Protein AF-A0A7J4XGT9-F1 (afdb_monomer_lite)

Organism: NCBI:txid291644

pLDDT: mean 77.12, std 11.92, range [57.31, 95.88]

Foldseek 3Di:
DPPDDDPPDDDDPCVVDCPSDPPDPPDDDPDVVVVVVPPVVCPPPDDDDPVVVVVVVVVVVVVVVVVVD

Sequence (69 aa):
MDDMINRNAPIAEENIDPNGRPAIDKFEEWSEEVSERTDTGYKDQKVKSKKEREKRIKEIDEVIKEDLD

Secondary structure (DSSP, 8-state):
------TTSPPPGGGT-TTTS-----S-S--HHHHHT---S-TT-PPPPHHHHHHHHHHHHHHHHHHH-

Radius of gyration: 27.65 Å; chains: 1; bounding box: 52×35×70 Å

Structure (mmCIF, N/CA/C/O backbone):
data_AF-A0A7J4XGT9-F1
#
_entry.id   AF-A0A7J4XGT9-F1
#
loop_
_atom_site.group_PDB
_atom_site.id
_atom_site.type_symbol
_atom_site.label_atom_id
_atom_site.label_alt_id
_atom_site.label_comp_id
_atom_site.label_asym_id
_atom_site.label_entity_id
_atom_site.label_seq_id
_atom_site.pdbx_PDB_ins_code
_atom_site.Cartn_x
_atom_site.Cartn_y
_atom_site.Cartn_z
_atom_site.occupancy
_atom_site.B_iso_or_equiv
_atom_site.auth_seq_id
_atom_site.auth_comp_id
_atom_site.auth_asym_id
_atom_site.auth_atom_id
_atom_site.pdbx_PDB_model_num
ATOM 1 N N . MET A 1 1 ? 9.674 -7.398 -47.509 1.00 68.38 1 MET A N 1
ATOM 2 C CA . MET A 1 1 ? 10.158 -8.727 -47.092 1.00 68.38 1 MET A CA 1
ATOM 3 C C . MET A 1 1 ? 9.835 -8.789 -45.619 1.00 68.38 1 MET A C 1
ATOM 5 O O . MET A 1 1 ? 10.264 -7.878 -44.928 1.00 68.38 1 MET A O 1
ATOM 9 N N . ASP A 1 2 ? 8.981 -9.711 -45.177 1.00 67.19 2 ASP A N 1
ATOM 10 C CA . ASP A 1 2 ? 8.715 -9.854 -43.743 1.00 67.19 2 ASP A CA 1
ATOM 11 C C . ASP A 1 2 ? 10.025 -10.233 -43.051 1.00 67.19 2 ASP A C 1
ATOM 13 O O . ASP A 1 2 ? 10.700 -11.165 -43.500 1.00 67.19 2 ASP A O 1
ATOM 17 N N . ASP A 1 3 ? 10.400 -9.497 -42.005 1.00 74.69 3 ASP A N 1
ATOM 18 C CA . ASP A 1 3 ? 11.570 -9.796 -41.180 1.00 74.69 3 ASP A CA 1
ATOM 19 C C . ASP A 1 3 ? 11.340 -11.139 -40.475 1.00 74.69 3 ASP A C 1
ATOM 21 O O . ASP A 1 3 ? 10.777 -11.237 -39.383 1.00 74.69 3 ASP A O 1
ATOM 25 N N . MET A 1 4 ? 11.715 -12.214 -41.162 1.00 78.81 4 MET A N 1
ATOM 26 C CA . MET A 1 4 ? 11.519 -13.579 -40.707 1.00 78.81 4 MET A CA 1
ATOM 27 C C . MET A 1 4 ? 12.494 -13.862 -39.567 1.00 78.81 4 MET A C 1
ATOM 29 O O . MET A 1 4 ? 13.676 -14.129 -39.783 1.00 78.81 4 MET A O 1
ATOM 33 N N . ILE A 1 5 ? 11.992 -13.803 -38.334 1.00 76.94 5 ILE A N 1
ATOM 34 C CA . ILE A 1 5 ? 12.785 -14.108 -37.144 1.00 76.94 5 ILE A CA 1
ATOM 35 C C . ILE A 1 5 ? 13.166 -15.594 -37.172 1.00 76.94 5 ILE A C 1
ATOM 37 O O . ILE A 1 5 ? 12.319 -16.483 -37.044 1.00 76.94 5 ILE A O 1
ATOM 41 N N . ASN A 1 6 ? 14.462 -15.872 -37.319 1.00 80.69 6 ASN A N 1
ATOM 42 C CA . ASN A 1 6 ? 14.992 -17.225 -37.229 1.00 80.69 6 ASN A CA 1
ATOM 43 C C . ASN A 1 6 ? 14.988 -17.696 -35.766 1.00 80.69 6 ASN A C 1
ATOM 45 O O . ASN A 1 6 ? 15.871 -17.347 -34.988 1.00 80.69 6 ASN A O 1
ATOM 49 N N . ARG A 1 7 ? 14.014 -18.538 -35.407 1.00 78.56 7 ARG A N 1
ATOM 50 C CA . ARG A 1 7 ? 13.877 -19.110 -34.054 1.00 78.56 7 ARG A CA 1
ATO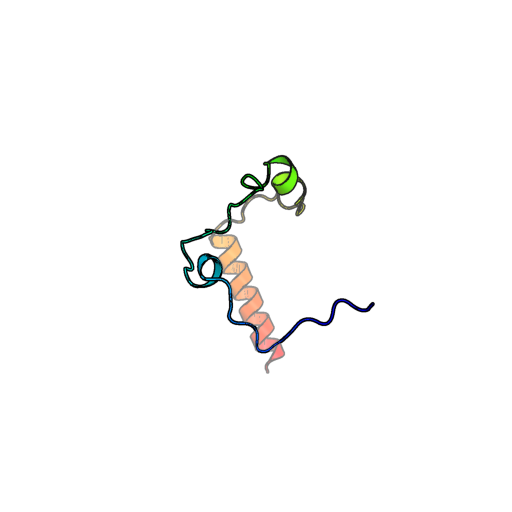M 51 C C . ARG A 1 7 ? 15.019 -20.046 -33.643 1.00 78.56 7 ARG A C 1
ATOM 53 O O . ARG A 1 7 ? 15.156 -20.325 -32.459 1.00 78.56 7 ARG A O 1
ATOM 60 N N . ASN A 1 8 ? 15.812 -20.525 -34.601 1.00 86.25 8 ASN A N 1
ATOM 61 C CA . ASN A 1 8 ? 16.964 -21.390 -34.346 1.00 86.25 8 ASN A CA 1
ATOM 62 C C . ASN A 1 8 ? 18.280 -20.602 -34.272 1.00 86.25 8 ASN A C 1
ATOM 64 O O . ASN A 1 8 ? 19.344 -21.209 -34.160 1.00 86.25 8 ASN A O 1
ATOM 68 N N . ALA A 1 9 ? 18.239 -19.270 -34.383 1.00 82.50 9 ALA A N 1
ATOM 69 C CA . ALA A 1 9 ? 19.423 -18.457 -34.169 1.00 82.50 9 ALA A CA 1
ATOM 70 C C . ALA A 1 9 ? 19.843 -18.554 -32.690 1.00 82.50 9 ALA A C 1
ATOM 72 O O . ALA A 1 9 ? 18.985 -18.436 -31.810 1.00 82.50 9 ALA A O 1
ATOM 73 N N . PRO A 1 10 ? 21.136 -18.779 -32.399 1.00 80.06 10 PRO A N 1
ATOM 74 C CA . PRO A 1 10 ? 21.615 -18.745 -31.027 1.00 80.06 10 PRO A CA 1
ATOM 75 C C . PRO A 1 10 ? 21.370 -17.355 -30.434 1.00 80.06 10 PRO A C 1
ATOM 77 O O . PRO A 1 10 ? 21.484 -16.339 -31.125 1.00 80.06 10 PRO A O 1
ATOM 80 N N . ILE A 1 11 ? 21.037 -17.313 -29.145 1.00 77.25 11 ILE A N 1
ATOM 81 C CA . ILE A 1 11 ? 20.995 -16.057 -28.397 1.00 77.25 11 ILE A CA 1
ATOM 82 C C . ILE A 1 11 ? 22.384 -15.411 -28.430 1.00 77.25 11 ILE A C 1
ATOM 84 O O . ILE A 1 11 ? 23.395 -16.100 -28.302 1.00 77.25 11 ILE A O 1
ATOM 88 N N . ALA A 1 12 ? 22.438 -14.095 -28.636 1.00 76.19 12 ALA A N 1
ATOM 89 C CA . ALA A 1 12 ? 23.698 -13.363 -28.580 1.00 76.19 12 ALA A CA 1
ATOM 90 C C . ALA A 1 12 ? 24.331 -13.533 -27.189 1.00 76.19 12 ALA A C 1
ATOM 92 O O . ALA A 1 12 ? 23.614 -13.499 -26.190 1.00 76.19 12 ALA A O 1
ATOM 93 N N . GLU A 1 13 ? 25.655 -13.703 -27.122 1.00 72.62 13 GLU A N 1
ATOM 94 C CA . GLU A 1 13 ? 26.380 -13.983 -25.869 1.00 72.62 13 GLU A CA 1
ATOM 95 C C . GLU A 1 13 ? 26.098 -12.943 -24.773 1.00 72.62 13 GLU A C 1
ATOM 97 O O . GLU A 1 13 ? 25.960 -13.283 -23.601 1.00 72.62 13 GLU A O 1
ATOM 102 N N . GLU A 1 14 ? 25.892 -11.686 -25.168 1.00 68.44 14 GLU A N 1
ATOM 103 C CA . GLU A 1 14 ? 25.508 -10.574 -24.290 1.00 68.44 14 GLU A CA 1
ATOM 104 C C . GLU A 1 14 ? 24.151 -10.734 -23.578 1.00 68.44 14 GLU A C 1
ATOM 106 O O . GLU A 1 14 ? 23.896 -10.027 -22.607 1.00 68.44 14 GLU A O 1
ATOM 111 N N . ASN A 1 15 ? 23.291 -11.645 -24.046 1.00 68.56 15 ASN A N 1
ATOM 112 C CA . ASN A 1 15 ? 21.991 -11.967 -23.448 1.00 68.56 15 ASN A CA 1
ATOM 113 C C . ASN A 1 15 ? 22.007 -13.299 -22.670 1.00 68.56 15 ASN A C 1
ATOM 115 O O . ASN A 1 15 ? 20.968 -13.711 -22.156 1.00 68.56 15 ASN A O 1
ATOM 119 N N . ILE A 1 16 ? 23.150 -13.997 -22.612 1.00 73.81 16 ILE A N 1
ATOM 120 C CA . ILE A 1 16 ? 23.324 -15.231 -21.821 1.00 73.81 16 ILE A CA 1
ATOM 121 C C . ILE A 1 16 ? 23.618 -14.887 -20.358 1.00 73.81 16 ILE A C 1
ATOM 123 O O . ILE A 1 16 ? 23.164 -15.591 -19.457 1.00 73.81 16 ILE A O 1
ATOM 127 N N . ASP A 1 17 ? 24.372 -13.809 -20.119 1.00 75.94 17 ASP A N 1
ATOM 128 C CA . ASP A 1 17 ? 24.735 -13.375 -18.773 1.00 75.94 17 ASP A CA 1
ATOM 129 C C . ASP A 1 17 ? 23.613 -12.521 -18.150 1.00 75.94 17 ASP A C 1
ATOM 131 O O . ASP A 1 17 ? 23.380 -11.396 -18.607 1.00 75.94 17 ASP A O 1
ATOM 135 N N . PRO A 1 18 ? 22.940 -12.991 -17.079 1.00 68.00 18 PRO A N 1
ATOM 136 C CA . PRO A 1 18 ? 21.929 -12.199 -16.378 1.00 68.00 18 PRO A CA 1
ATOM 137 C C . PRO A 1 18 ? 22.491 -10.899 -15.776 1.00 68.00 18 PRO A C 1
ATOM 139 O O . PRO A 1 18 ? 21.731 -9.963 -15.533 1.00 68.00 18 PRO A O 1
ATOM 142 N N . ASN A 1 19 ? 23.810 -10.816 -15.566 1.00 71.06 19 ASN A N 1
ATOM 143 C CA . ASN A 1 19 ? 24.512 -9.625 -15.085 1.00 71.06 19 ASN A CA 1
ATOM 144 C C . ASN A 1 19 ? 25.155 -8.799 -16.210 1.00 71.06 19 ASN A C 1
ATOM 146 O O . ASN A 1 19 ? 25.700 -7.732 -15.936 1.00 71.06 19 ASN A O 1
ATOM 150 N N . GLY A 1 20 ? 25.107 -9.257 -17.467 1.00 66.00 20 GLY A N 1
ATOM 151 C CA . GLY A 1 20 ? 25.695 -8.538 -18.603 1.00 66.00 20 GLY A CA 1
ATOM 152 C C . GLY A 1 20 ? 24.945 -7.245 -18.935 1.00 66.00 20 GLY A C 1
ATOM 153 O O . GLY A 1 20 ? 25.528 -6.288 -19.447 1.00 66.00 20 GLY A O 1
ATOM 154 N N . ARG A 1 21 ? 23.649 -7.199 -18.602 1.00 65.75 21 ARG A N 1
ATOM 155 C CA . ARG A 1 21 ? 22.776 -6.024 -18.712 1.00 65.75 21 ARG A CA 1
ATOM 156 C C . ARG A 1 21 ? 21.758 -6.040 -17.569 1.00 65.75 21 ARG A C 1
ATOM 158 O O . ARG A 1 21 ? 20.604 -6.406 -17.801 1.00 65.75 21 ARG A O 1
ATOM 165 N N . PRO A 1 22 ? 22.152 -5.680 -16.336 1.00 72.50 22 PRO A N 1
ATOM 166 C CA . PRO A 1 22 ? 21.183 -5.559 -15.259 1.00 72.50 22 PRO A CA 1
ATOM 167 C C . PRO A 1 22 ? 20.101 -4.570 -15.697 1.00 72.50 22 PRO A C 1
ATOM 169 O O . PRO A 1 22 ? 20.403 -3.536 -16.302 1.00 72.50 22 PRO A O 1
ATOM 172 N N . ALA A 1 23 ? 18.836 -4.900 -15.438 1.00 70.75 23 ALA A N 1
ATOM 173 C CA . ALA A 1 23 ? 17.751 -3.960 -15.662 1.00 70.75 23 ALA A CA 1
ATOM 174 C C . ALA A 1 23 ? 18.042 -2.708 -14.827 1.00 70.75 23 ALA A C 1
ATOM 176 O O . ALA A 1 23 ? 18.072 -2.762 -13.600 1.00 70.75 23 ALA A O 1
ATOM 177 N N . ILE A 1 24 ? 18.331 -1.598 -15.503 1.00 69.12 24 ILE A N 1
ATOM 178 C CA . ILE A 1 24 ? 18.510 -0.310 -14.845 1.00 69.12 24 ILE A CA 1
ATOM 179 C C . ILE A 1 24 ? 17.107 0.201 -14.568 1.00 69.12 24 ILE A C 1
ATOM 181 O O . ILE A 1 24 ? 16.328 0.369 -15.513 1.00 69.12 24 ILE A O 1
ATOM 185 N N . ASP A 1 25 ? 16.789 0.432 -13.298 1.00 72.94 25 ASP A N 1
ATOM 186 C CA . ASP A 1 25 ? 15.592 1.184 -12.965 1.00 72.94 25 ASP A CA 1
ATOM 187 C C . ASP A 1 25 ? 15.758 2.597 -13.531 1.00 72.94 25 ASP A C 1
ATOM 189 O O . ASP A 1 25 ? 16.610 3.373 -13.098 1.00 72.94 25 ASP A O 1
ATOM 193 N N . LYS A 1 26 ? 15.043 2.875 -14.623 1.00 70.00 26 LYS A N 1
ATOM 194 C CA . LYS A 1 26 ? 15.104 4.167 -15.321 1.00 70.00 26 LYS A CA 1
ATOM 195 C C . LYS A 1 26 ? 14.203 5.205 -14.670 1.00 70.00 26 LYS A C 1
ATOM 197 O O . LYS A 1 26 ? 14.238 6.365 -15.078 1.00 70.00 26 LYS A O 1
ATOM 202 N N . PHE A 1 27 ? 13.372 4.776 -13.732 1.00 70.44 27 PHE A N 1
ATOM 203 C CA . PHE A 1 27 ? 12.502 5.640 -12.971 1.00 70.44 27 PHE A CA 1
ATOM 204 C C . PHE A 1 27 ? 13.097 5.732 -11.567 1.00 70.44 27 PHE A C 1
ATOM 206 O O . PHE A 1 27 ? 13.495 4.731 -10.985 1.00 70.44 27 PHE A O 1
ATOM 213 N N . GLU A 1 28 ? 13.232 6.946 -11.040 1.00 68.56 28 GLU A N 1
ATOM 214 C CA . GLU A 1 28 ? 13.506 7.098 -9.611 1.00 68.56 28 GLU A CA 1
ATOM 215 C C . GLU A 1 28 ? 12.329 6.521 -8.811 1.00 68.56 28 GLU A C 1
ATOM 217 O O . GLU A 1 28 ? 11.219 6.393 -9.346 1.00 68.56 28 GLU A O 1
ATOM 222 N N . GLU A 1 29 ? 12.567 6.179 -7.536 1.00 71.06 29 GLU A N 1
ATOM 223 C CA . GLU A 1 29 ? 11.482 5.886 -6.597 1.00 71.06 29 GLU A CA 1
ATOM 224 C C . GLU A 1 29 ? 10.387 6.933 -6.794 1.00 71.06 29 GLU A C 1
ATOM 226 O O . GLU A 1 29 ? 10.668 8.134 -6.813 1.00 71.06 29 GLU A O 1
ATOM 231 N N . TRP A 1 30 ? 9.165 6.456 -7.050 1.00 72.00 30 TRP A N 1
ATOM 232 C CA . TRP A 1 30 ? 8.031 7.298 -7.410 1.00 72.00 30 TRP A CA 1
ATOM 233 C C . TRP A 1 30 ? 8.011 8.560 -6.551 1.00 72.00 30 TRP A C 1
ATOM 235 O O . TRP A 1 30 ? 8.058 8.470 -5.323 1.00 72.00 30 TRP A O 1
ATOM 245 N N . SER A 1 31 ? 7.950 9.725 -7.201 1.00 66.88 31 SER A N 1
ATOM 246 C CA . SER A 1 31 ? 7.970 10.996 -6.487 1.00 66.88 31 SER A CA 1
ATOM 247 C C . SER A 1 31 ? 6.854 11.038 -5.443 1.00 66.88 31 SER A C 1
ATOM 249 O O . SER A 1 31 ? 5.772 10.469 -5.630 1.00 66.88 31 SER A O 1
ATOM 251 N N . GLU A 1 32 ? 7.107 11.746 -4.342 1.00 62.28 32 GLU A N 1
ATOM 252 C CA . GLU A 1 32 ? 6.133 11.959 -3.268 1.00 62.28 32 GLU A CA 1
ATOM 253 C C . GLU A 1 32 ? 4.783 12.459 -3.822 1.00 62.28 32 GLU A C 1
ATOM 255 O O . GLU A 1 32 ? 3.735 12.033 -3.352 1.00 62.28 32 GLU A O 1
ATOM 260 N N . GLU A 1 33 ? 4.788 13.212 -4.931 1.00 60.16 33 GLU A N 1
ATOM 261 C CA . GLU A 1 33 ? 3.589 13.655 -5.660 1.00 60.16 33 GLU A CA 1
ATOM 262 C C . GLU A 1 33 ? 2.675 12.501 -6.139 1.00 60.16 33 GLU A C 1
ATOM 264 O O . GLU A 1 33 ? 1.445 12.616 -6.107 1.00 60.16 33 GLU A O 1
ATOM 269 N N . VAL A 1 34 ? 3.240 11.371 -6.585 1.00 60.97 34 VAL A N 1
ATOM 270 C CA . VAL A 1 34 ? 2.451 10.195 -7.001 1.00 60.97 34 VAL A CA 1
ATOM 271 C C . VAL A 1 34 ? 1.960 9.409 -5.784 1.00 60.97 34 VAL A C 1
ATOM 273 O O . VAL A 1 34 ? 0.826 8.924 -5.792 1.00 60.97 34 VAL A O 1
ATOM 276 N N . SER A 1 35 ? 2.761 9.347 -4.715 1.00 59.69 35 SER A N 1
ATOM 277 C CA . SER A 1 35 ? 2.352 8.766 -3.427 1.00 59.69 35 SER A CA 1
ATOM 278 C C . SER A 1 35 ? 1.175 9.542 -2.817 1.00 59.69 35 SER A C 1
ATOM 280 O O . SER A 1 35 ? 0.158 8.961 -2.426 1.00 59.69 35 SER A O 1
ATOM 282 N N . GLU A 1 36 ? 1.241 10.874 -2.837 1.00 60.47 36 GLU A N 1
ATOM 283 C CA . GLU A 1 36 ? 0.221 11.768 -2.290 1.00 60.47 36 GLU A CA 1
ATOM 284 C C . GLU A 1 36 ? -1.125 11.688 -3.014 1.00 60.47 36 GLU A C 1
ATOM 286 O O . GLU A 1 36 ? -2.162 11.860 -2.360 1.00 60.47 36 GLU A O 1
ATOM 291 N N . ARG A 1 37 ? -1.116 11.387 -4.323 1.00 58.50 37 ARG A N 1
ATOM 292 C CA . ARG A 1 37 ? -2.316 11.201 -5.159 1.00 58.50 37 ARG A CA 1
ATOM 293 C C . ARG A 1 37 ? -3.142 9.974 -4.786 1.00 58.50 37 ARG A C 1
ATOM 295 O O . ARG A 1 37 ? -4.304 9.898 -5.185 1.00 58.50 37 ARG A O 1
ATOM 302 N N . THR A 1 38 ? -2.601 9.054 -3.985 1.00 57.31 38 THR A N 1
ATOM 303 C CA . THR A 1 38 ? -3.433 8.091 -3.254 1.00 57.31 38 THR A CA 1
ATOM 304 C C . THR A 1 38 ? -4.074 8.786 -2.053 1.00 57.31 38 THR A C 1
ATOM 306 O O . THR A 1 38 ? -3.790 8.511 -0.886 1.00 57.31 38 THR A O 1
ATOM 309 N N . ASP A 1 39 ? -4.963 9.738 -2.337 1.00 61.91 39 ASP A N 1
ATOM 310 C CA . ASP A 1 39 ? -5.854 10.275 -1.321 1.00 61.91 39 ASP A CA 1
ATOM 311 C C . ASP A 1 39 ? -6.901 9.211 -0.994 1.00 61.91 39 ASP A C 1
ATOM 313 O O . ASP A 1 39 ? -7.995 9.152 -1.548 1.00 61.91 39 ASP A O 1
ATOM 317 N N . THR A 1 40 ? -6.524 8.298 -0.106 1.00 65.50 40 THR A N 1
ATOM 318 C CA . THR A 1 40 ? -7.426 7.268 0.410 1.00 65.50 40 THR A CA 1
ATOM 319 C C . THR A 1 40 ? -8.503 7.858 1.332 1.00 65.50 40 THR A C 1
ATOM 321 O O . THR A 1 40 ? -9.304 7.110 1.886 1.00 65.50 40 THR A O 1
ATOM 324 N N . GLY A 1 41 ? -8.528 9.186 1.540 1.00 64.25 41 GLY A N 1
ATOM 325 C CA . GLY A 1 41 ? -9.463 9.871 2.435 1.00 64.25 41 GLY A CA 1
ATOM 326 C C . GLY A 1 41 ? -9.244 9.556 3.920 1.00 64.25 41 GLY A C 1
ATOM 327 O O . GLY A 1 41 ? -9.999 10.020 4.773 1.00 64.25 41 GLY A O 1
ATOM 328 N N . TYR A 1 42 ? -8.217 8.765 4.254 1.00 64.38 42 TY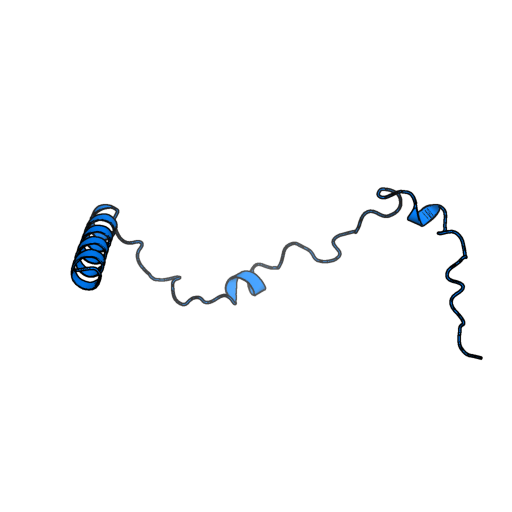R A N 1
ATOM 329 C CA . TYR A 1 42 ? -7.895 8.355 5.624 1.00 64.38 42 TYR A CA 1
ATOM 330 C C . TYR A 1 42 ? -6.836 9.238 6.295 1.00 64.38 42 TYR A C 1
ATOM 332 O O . TYR A 1 42 ? -6.533 9.006 7.465 1.00 64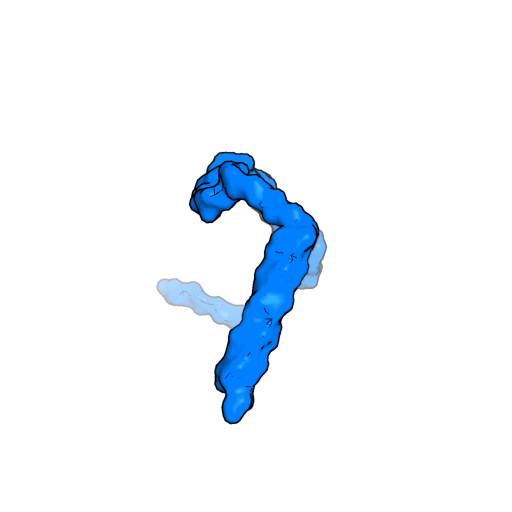.38 42 TYR A O 1
ATOM 340 N N . LYS A 1 43 ? -6.280 10.241 5.595 1.00 65.50 43 LYS A N 1
ATOM 341 C CA . LYS A 1 43 ? -5.166 11.071 6.098 1.00 65.50 43 LYS A CA 1
ATOM 342 C C . LYS A 1 43 ? -5.506 11.796 7.413 1.00 65.50 43 LYS A C 1
ATOM 344 O O . LYS A 1 43 ? -4.636 11.929 8.266 1.00 65.50 43 LYS A O 1
ATOM 349 N N . ASP A 1 44 ? -6.780 12.131 7.629 1.00 67.44 44 ASP A N 1
ATOM 350 C CA . ASP A 1 44 ? -7.270 12.800 8.845 1.00 67.44 44 ASP A CA 1
ATOM 351 C C . ASP A 1 44 ? -7.978 11.863 9.843 1.00 67.44 44 ASP A C 1
ATOM 353 O O . ASP A 1 44 ? -8.471 12.302 10.890 1.00 67.44 44 ASP A O 1
ATOM 357 N N . GLN A 1 45 ? -8.063 10.554 9.563 1.00 70.12 45 GLN A N 1
ATOM 358 C CA . GLN A 1 45 ? -8.698 9.632 10.503 1.00 70.12 45 GLN A CA 1
ATOM 3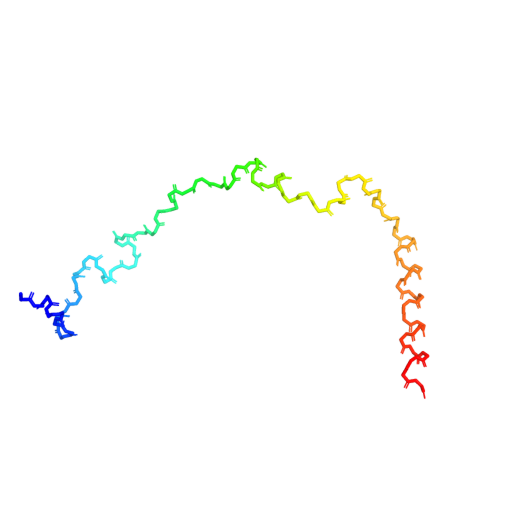59 C C . GLN A 1 45 ? -7.786 9.369 11.699 1.00 70.12 45 GLN A C 1
ATOM 361 O O . GLN A 1 45 ? -6.750 8.712 11.609 1.00 70.12 45 GLN A O 1
ATOM 366 N N . LYS A 1 46 ? -8.235 9.815 12.875 1.00 76.31 46 LYS A N 1
ATOM 367 C CA . LYS A 1 46 ? -7.602 9.471 14.146 1.00 76.31 46 LYS A CA 1
ATOM 368 C C . LYS A 1 46 ? -7.514 7.950 14.283 1.00 76.31 46 LYS A C 1
ATOM 370 O O . LYS A 1 46 ? -8.534 7.255 14.296 1.00 76.31 46 LYS A O 1
ATOM 375 N N . VAL A 1 47 ? -6.290 7.443 14.426 1.00 76.44 47 VAL A N 1
ATOM 376 C CA . VAL A 1 47 ? -6.044 6.022 14.681 1.00 76.44 47 VAL A CA 1
ATOM 377 C C . VAL A 1 47 ? -6.815 5.615 15.936 1.00 76.44 47 VAL A C 1
ATOM 379 O O . VAL A 1 47 ? -6.609 6.161 17.022 1.00 76.44 47 VAL A O 1
ATOM 382 N N . LYS A 1 48 ? -7.736 4.663 15.770 1.00 81.75 48 LYS A N 1
ATOM 383 C CA . LYS A 1 48 ? -8.558 4.123 16.860 1.00 81.75 48 LYS A CA 1
ATOM 384 C C . LYS A 1 48 ? -7.657 3.518 17.931 1.00 81.75 48 LYS A C 1
ATOM 386 O O . LYS A 1 48 ? -6.676 2.836 17.615 1.00 81.75 48 LYS A O 1
ATOM 391 N N . SER A 1 49 ? -8.013 3.718 19.196 1.00 87.69 49 SER A N 1
ATOM 392 C CA . SER A 1 49 ? -7.253 3.143 20.305 1.00 87.69 49 SER A CA 1
ATOM 393 C C . SER A 1 49 ? -7.288 1.609 20.261 1.00 87.69 49 SER A C 1
ATOM 395 O O . SER A 1 49 ? -8.225 0.999 19.737 1.00 87.69 49 SER A O 1
ATOM 397 N N . LYS A 1 50 ? -6.283 0.954 20.859 1.00 90.94 50 LYS A N 1
ATOM 398 C CA . LYS A 1 50 ? -6.231 -0.518 20.952 1.00 90.94 50 LYS A CA 1
ATOM 399 C C . LYS A 1 50 ? -7.516 -1.102 21.559 1.00 90.94 50 LYS A C 1
ATOM 401 O O . LYS A 1 50 ? -8.034 -2.083 21.040 1.00 90.94 50 LYS A O 1
ATOM 406 N N . LYS A 1 51 ? -8.059 -0.452 22.598 1.00 92.25 51 LYS A N 1
ATOM 407 C CA . LYS A 1 51 ? -9.305 -0.860 23.272 1.00 92.25 51 LYS A CA 1
ATOM 408 C C . LYS A 1 51 ? -10.518 -0.802 22.339 1.00 92.25 51 LYS A C 1
ATOM 410 O O . LYS A 1 51 ? -11.304 -1.741 22.301 1.00 92.25 51 LYS A O 1
ATOM 415 N N . GLU A 1 52 ? -10.660 0.271 21.559 1.00 89.69 52 GLU A N 1
ATOM 416 C CA . GLU A 1 52 ? -11.763 0.405 20.594 1.00 89.69 52 GLU A CA 1
ATOM 417 C C . GLU A 1 52 ? -11.670 -0.599 19.443 1.00 89.69 52 GLU A C 1
ATOM 419 O O . GLU A 1 52 ? -12.696 -1.034 18.922 1.00 89.69 52 GLU A O 1
ATOM 424 N N . ARG A 1 53 ? -10.449 -0.951 19.024 1.00 91.56 53 ARG A N 1
ATOM 425 C CA . ARG A 1 53 ? -10.229 -1.987 18.008 1.00 91.56 53 ARG A CA 1
ATOM 426 C C . ARG A 1 53 ? -10.609 -3.364 18.543 1.00 91.56 53 ARG A C 1
ATOM 428 O O . ARG A 1 53 ? -11.330 -4.083 17.868 1.00 91.56 53 ARG A O 1
ATOM 435 N N . GLU A 1 54 ? -10.181 -3.695 19.759 1.00 93.50 54 GLU A N 1
ATOM 436 C CA . GLU A 1 54 ? -10.491 -4.981 20.392 1.00 93.50 54 GLU A CA 1
ATOM 437 C C . GLU A 1 54 ? -11.997 -5.168 20.619 1.00 93.50 54 GLU A C 1
ATOM 439 O O . GLU A 1 54 ? -12.522 -6.248 20.364 1.00 93.50 54 GLU A O 1
ATOM 444 N N . LYS A 1 55 ? -12.709 -4.110 21.037 1.00 94.88 55 LYS A N 1
ATOM 445 C CA . LYS A 1 55 ? -14.170 -4.162 21.188 1.00 94.88 55 LYS A CA 1
ATOM 446 C C . LYS A 1 55 ? -14.865 -4.466 19.857 1.00 94.88 55 LYS A C 1
ATOM 448 O O . LYS A 1 55 ? -15.688 -5.367 19.805 1.00 94.88 55 LYS A O 1
ATOM 453 N N . ARG A 1 56 ? -14.482 -3.769 18.782 1.00 92.00 56 ARG A N 1
ATOM 454 C CA . ARG A 1 56 ? -15.055 -3.996 17.447 1.00 92.00 56 ARG A CA 1
ATOM 455 C C . ARG A 1 56 ? -14.777 -5.385 16.888 1.00 92.00 56 ARG A C 1
ATOM 457 O O . ARG A 1 56 ? -15.628 -5.929 16.205 1.00 92.00 56 ARG A O 1
ATOM 464 N N . ILE A 1 57 ? -13.601 -5.947 17.162 1.00 93.56 57 ILE A N 1
ATOM 465 C CA . ILE A 1 57 ? -13.282 -7.317 16.741 1.00 93.56 57 ILE A CA 1
ATOM 466 C C . ILE A 1 57 ? -14.219 -8.308 17.441 1.00 93.56 57 ILE A C 1
ATOM 468 O O . ILE A 1 57 ? -14.791 -9.157 16.773 1.00 93.56 57 ILE A O 1
ATOM 472 N N . LYS A 1 58 ? -14.460 -8.141 18.748 1.00 95.69 58 LYS A N 1
ATOM 473 C CA . LYS A 1 58 ? -15.409 -8.986 19.493 1.00 95.69 58 LYS A CA 1
ATOM 474 C C . LYS A 1 58 ? -16.846 -8.853 18.983 1.00 95.69 58 LYS A C 1
ATOM 476 O O . LYS A 1 58 ? -17.526 -9.862 18.882 1.00 95.69 58 LYS A O 1
ATOM 481 N N . GLU A 1 59 ? -17.281 -7.636 18.650 1.00 94.12 59 GLU A N 1
ATOM 482 C CA . GLU A 1 59 ? -18.601 -7.392 18.042 1.00 94.12 59 GLU A CA 1
ATOM 483 C C . GLU A 1 59 ? -18.736 -8.127 16.695 1.00 94.12 59 GLU A C 1
ATOM 485 O O . GLU A 1 59 ? -19.753 -8.761 16.442 1.00 94.12 59 GLU A O 1
ATOM 490 N N . ILE A 1 60 ? -17.697 -8.105 15.852 1.00 95.38 60 ILE A N 1
ATOM 491 C CA . ILE A 1 60 ? -17.678 -8.851 14.582 1.00 95.38 60 ILE A CA 1
ATOM 492 C C . ILE A 1 60 ? -17.716 -10.365 14.831 1.00 95.38 60 ILE A C 1
ATOM 494 O O . ILE A 1 60 ? -18.474 -11.066 14.168 1.00 95.38 60 ILE A O 1
ATOM 498 N N . ASP A 1 61 ? -16.935 -10.868 15.789 1.00 95.44 61 ASP A N 1
ATOM 499 C CA . ASP A 1 61 ? -16.919 -12.294 16.140 1.00 95.44 61 ASP A CA 1
ATOM 500 C C . ASP A 1 61 ? -18.279 -12.789 16.660 1.00 95.44 61 ASP A C 1
ATOM 502 O O . ASP A 1 61 ? -18.596 -13.967 16.514 1.00 95.44 61 ASP A O 1
ATOM 506 N N . GLU A 1 62 ? -19.066 -11.923 17.303 1.00 95.50 62 GLU A N 1
ATOM 507 C CA . GLU A 1 62 ? -20.422 -12.234 17.771 1.00 95.50 62 GLU A CA 1
ATOM 508 C C . GLU A 1 62 ? -21.411 -12.309 16.604 1.00 95.50 62 GLU A C 1
ATOM 510 O O . GLU A 1 62 ? -22.109 -13.311 16.477 1.00 95.50 62 GLU A O 1
ATOM 515 N N . VAL A 1 63 ? -21.382 -11.324 15.697 1.00 95.62 63 VAL A N 1
ATOM 516 C CA . VAL A 1 63 ? -22.214 -11.314 14.479 1.00 95.62 63 VAL A CA 1
ATOM 517 C C . VAL A 1 63 ? -21.932 -12.533 13.599 1.00 95.62 63 VAL A C 1
ATOM 519 O O . VAL A 1 63 ? -22.856 -13.191 13.141 1.00 95.62 63 VAL A O 1
ATOM 522 N N . ILE A 1 64 ? -20.656 -12.885 13.403 1.00 95.69 64 ILE A N 1
ATOM 523 C CA . ILE A 1 64 ? -20.283 -14.061 12.603 1.00 95.69 64 ILE A CA 1
ATOM 524 C C . ILE A 1 64 ? -20.823 -15.353 13.226 1.00 95.69 64 ILE A C 1
ATOM 526 O O . ILE A 1 64 ? -21.183 -16.266 12.494 1.00 95.69 64 ILE A O 1
ATOM 530 N N . LYS A 1 65 ? -20.858 -15.462 14.559 1.00 95.88 65 LYS A N 1
ATOM 531 C CA . LYS A 1 65 ? -21.422 -16.649 15.218 1.00 95.88 65 LYS A CA 1
ATOM 532 C C . LYS A 1 65 ? -22.928 -16.728 15.029 1.00 95.88 65 LYS A C 1
ATOM 534 O O . LYS A 1 65 ? -23.405 -17.801 14.698 1.00 95.88 65 LYS A O 1
ATOM 539 N N . GLU A 1 66 ? -23.634 -15.611 15.199 1.00 94.31 66 GLU A N 1
ATOM 540 C CA . GLU A 1 66 ? -25.082 -15.547 14.976 1.00 94.31 66 GLU A CA 1
ATOM 541 C C . GLU A 1 66 ? -25.453 -15.912 13.530 1.00 94.31 66 GLU A C 1
ATOM 543 O O . GLU A 1 66 ? -26.413 -16.640 13.320 1.00 94.31 66 GLU A O 1
ATOM 548 N N . ASP A 1 67 ? -24.662 -15.478 12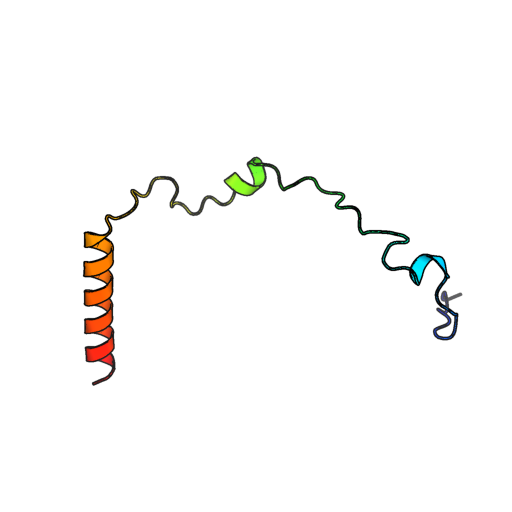.544 1.00 92.00 67 ASP A N 1
ATOM 549 C CA . ASP A 1 67 ? -24.883 -15.809 11.127 1.00 92.00 67 ASP A CA 1
ATOM 550 C C . ASP A 1 67 ? -24.572 -17.279 10.773 1.00 92.00 67 ASP A C 1
ATOM 552 O O . ASP A 1 67 ? -24.983 -17.761 9.713 1.00 92.00 67 ASP A O 1
ATOM 556 N N . LEU A 1 68 ? -23.784 -17.978 11.598 1.00 90.56 68 LEU A N 1
ATOM 557 C CA . LEU A 1 68 ? -23.376 -19.368 11.369 1.00 90.56 68 LEU A CA 1
ATOM 558 C C . LEU A 1 68 ? -24.270 -20.403 12.074 1.00 90.56 68 LEU A C 1
ATOM 560 O O . LEU A 1 68 ? -24.157 -21.586 11.735 1.00 90.56 68 LEU A O 1
ATOM 564 N N . ASP A 1 69 ? -25.102 -19.983 13.031 1.00 79.81 69 ASP A N 1
ATOM 565 C CA . ASP A 1 69 ? -26.103 -20.814 13.725 1.00 79.81 69 ASP A CA 1
ATOM 566 C C . ASP A 1 6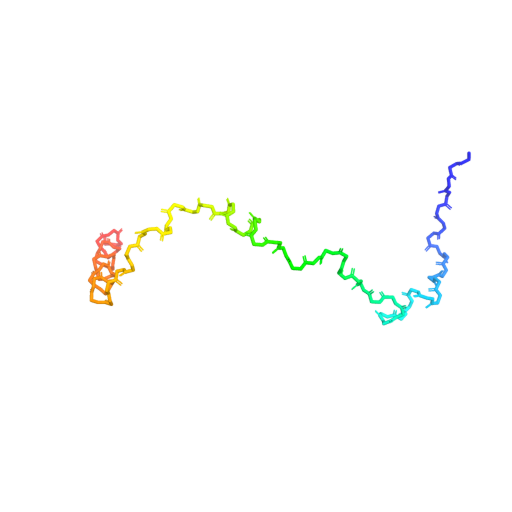9 ? -27.409 -20.955 12.909 1.00 79.81 69 ASP A C 1
ATOM 568 O O . ASP A 1 69 ? -28.001 -22.064 12.935 1.00 79.81 69 ASP A O 1
#